Protein AF-A0A521UT98-F1 (afdb_monomer_lite)

Sequence (99 aa):
MPKGLKHIDISQKGELLRIAEQVRSAKQPLVLSKGGEDVAVLRPLKRAARKPHSKGRPTSADDPFWSIIGMAAGPDDGVTDVSGNKHKYLSD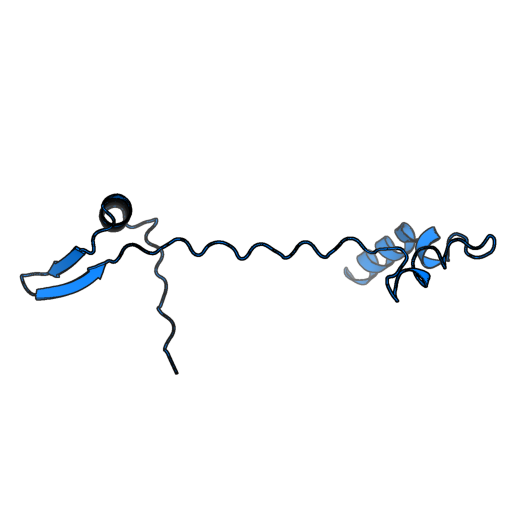AYDSTHK

Foldseek 3Di:
DDDDDDDDDCPVPVVVVVVLVVQQVVQDKDFDDDPNHTDDIRGHDDPDDPPPDPPPDPDDCPHPCVVVPCPCVDPVSPQDPCNVCVVVVVVVVVVVVVD

pLDDT: mean 79.42, std 12.0, range [44.59, 93.62]

Secondary structure (DSSP, 8-state):
-PPPPPP---TT-HHHHHHHHHHHHH---EEEEETTEEEEEE-PPPP-PPPPP--PPPP-TTSTTGGGTTGGGSTT--S-HHHHSHHHHHHHHHHHH--

Structure (mmCIF, N/CA/C/O backbone):
data_AF-A0A521UT98-F1
#
_entry.id   AF-A0A521UT98-F1
#
loop_
_atom_site.group_PDB
_atom_site.id
_atom_site.type_symbol
_atom_site.label_atom_id
_atom_site.label_alt_id
_atom_site.label_comp_id
_atom_site.label_asym_id
_atom_site.label_entity_id
_atom_site.label_seq_id
_atom_site.pdbx_PDB_ins_code
_atom_site.Cartn_x
_atom_site.Cartn_y
_atom_site.Cartn_z
_atom_site.occupancy
_atom_site.B_iso_or_equiv
_atom_site.auth_seq_id
_atom_site.auth_comp_id
_atom_site.auth_asym_id
_atom_site.auth_atom_id
_atom_site.pdbx_PDB_model_num
ATOM 1 N N . MET A 1 1 ? -15.556 -10.369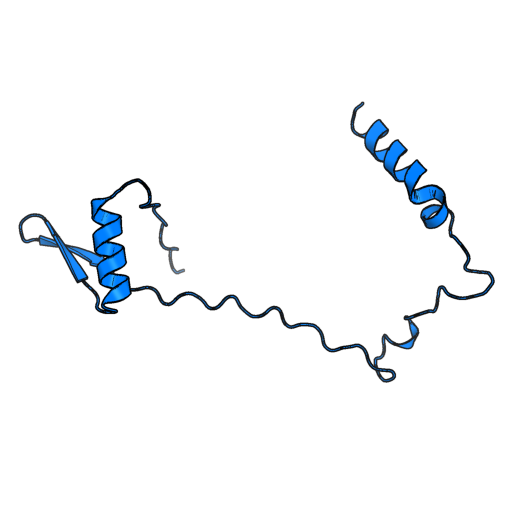 -11.923 1.00 44.59 1 MET A N 1
ATOM 2 C CA . MET A 1 1 ? -14.683 -9.188 -12.118 1.00 44.59 1 MET A CA 1
ATOM 3 C C . MET A 1 1 ? -14.329 -8.604 -10.756 1.00 44.59 1 MET A C 1
ATOM 5 O O . MET A 1 1 ? -15.255 -8.395 -9.977 1.00 44.59 1 MET A O 1
ATOM 9 N N . PRO A 1 2 ? -13.047 -8.407 -10.407 1.00 48.22 2 PRO A N 1
ATOM 10 C CA . PRO A 1 2 ? -12.679 -7.862 -9.102 1.00 48.22 2 PRO A CA 1
ATOM 11 C C . PRO A 1 2 ? -13.080 -6.381 -9.029 1.00 48.22 2 PRO A C 1
ATOM 13 O O . PRO A 1 2 ? -12.603 -5.562 -9.810 1.00 48.22 2 PRO A O 1
ATOM 16 N N . LYS A 1 3 ? -13.992 -6.039 -8.111 1.00 65.12 3 LYS A N 1
ATOM 17 C CA . LYS A 1 3 ? -14.364 -4.647 -7.821 1.00 65.12 3 LYS A CA 1
ATOM 18 C C . LYS A 1 3 ? -13.124 -3.930 -7.278 1.00 65.12 3 LYS A C 1
ATOM 20 O O . LYS A 1 3 ? -12.561 -4.367 -6.277 1.00 65.12 3 LYS A O 1
ATOM 25 N N . GLY A 1 4 ? -12.684 -2.866 -7.948 1.00 71.06 4 GLY A N 1
ATOM 26 C CA . GLY A 1 4 ? -11.554 -2.059 -7.490 1.00 71.06 4 GLY A CA 1
ATOM 27 C C . GLY A 1 4 ? -11.785 -1.526 -6.073 1.00 71.06 4 GLY A C 1
ATOM 28 O O . GLY A 1 4 ? -12.905 -1.158 -5.713 1.00 71.06 4 GLY A O 1
ATOM 29 N N . LEU A 1 5 ? -10.730 -1.500 -5.258 1.00 79.69 5 LEU A N 1
ATOM 30 C CA . LEU A 1 5 ? -10.788 -0.933 -3.911 1.00 79.69 5 LEU A CA 1
ATOM 31 C C . LEU A 1 5 ? -10.968 0.588 -4.009 1.00 79.69 5 LEU A C 1
ATOM 33 O O . LEU A 1 5 ? -10.212 1.271 -4.706 1.00 79.69 5 LEU A O 1
ATOM 37 N N . LYS A 1 6 ? -11.967 1.129 -3.305 1.00 84.19 6 LYS A N 1
ATOM 38 C CA . LYS A 1 6 ? -12.146 2.581 -3.190 1.00 84.19 6 LYS A CA 1
ATOM 39 C C . LYS A 1 6 ? -10.988 3.162 -2.378 1.00 84.19 6 LYS A C 1
ATOM 41 O O . LYS A 1 6 ? -10.687 2.666 -1.296 1.00 84.19 6 LYS A O 1
ATOM 46 N N . HIS A 1 7 ? -10.353 4.203 -2.907 1.00 84.38 7 HIS A N 1
ATOM 47 C CA . HIS A 1 7 ? -9.284 4.919 -2.219 1.00 84.38 7 HIS A CA 1
ATOM 48 C C . HIS A 1 7 ? -9.885 6.076 -1.424 1.00 84.38 7 HIS A C 1
ATOM 50 O O . HIS A 1 7 ? -10.753 6.789 -1.924 1.00 84.38 7 HIS A O 1
ATOM 56 N N . ILE A 1 8 ? -9.435 6.242 -0.185 1.00 85.19 8 ILE A N 1
ATOM 57 C CA . ILE A 1 8 ? -9.845 7.333 0.698 1.00 85.19 8 ILE A CA 1
ATOM 58 C C . ILE A 1 8 ? -8.576 8.079 1.089 1.00 85.19 8 ILE A C 1
ATOM 60 O O . ILE A 1 8 ? -7.619 7.453 1.547 1.00 85.19 8 ILE A O 1
ATOM 64 N N . ASP A 1 9 ? -8.568 9.398 0.908 1.00 86.69 9 ASP A N 1
ATOM 65 C CA . ASP A 1 9 ? -7.487 10.235 1.414 1.00 86.69 9 ASP A CA 1
ATOM 66 C C . ASP A 1 9 ? -7.621 10.403 2.936 1.00 86.69 9 ASP A C 1
ATOM 68 O O . ASP A 1 9 ? -8.684 10.750 3.459 1.00 86.69 9 ASP A O 1
ATOM 72 N N . ILE A 1 10 ? -6.535 10.116 3.650 1.00 88.31 10 ILE A N 1
ATOM 73 C CA . ILE A 1 10 ? -6.446 10.196 5.112 1.00 88.31 10 ILE A CA 1
ATOM 74 C C . ILE A 1 10 ? -5.619 11.400 5.586 1.00 88.31 10 ILE A C 1
ATOM 76 O O . ILE A 1 10 ? -5.410 11.542 6.787 1.00 88.31 10 ILE A O 1
ATOM 80 N N . SER A 1 11 ? -5.190 12.289 4.682 1.00 85.75 11 SER A N 1
ATOM 81 C CA . SER A 1 11 ? -4.322 13.439 4.997 1.00 85.75 11 SER A CA 1
ATOM 82 C C . SER A 1 11 ? -4.905 14.380 6.058 1.00 85.75 11 SER A C 1
ATOM 84 O O . SER A 1 11 ? -4.173 14.897 6.893 1.00 85.75 11 SER A O 1
ATOM 86 N N . GLN A 1 12 ? -6.229 14.560 6.073 1.00 85.06 12 GLN A N 1
ATOM 87 C CA . GLN A 1 12 ? -6.932 15.411 7.047 1.00 85.06 12 GLN A CA 1
ATOM 88 C C . GLN A 1 12 ? -7.398 14.647 8.304 1.00 85.06 12 GLN A C 1
ATOM 90 O O . GLN A 1 12 ? -8.032 15.221 9.185 1.00 85.06 12 GLN A O 1
ATOM 95 N N . LYS A 1 13 ? -7.119 13.340 8.406 1.00 88.00 13 LYS A N 1
ATOM 96 C CA . LYS A 1 13 ? -7.571 12.474 9.507 1.00 88.00 13 LYS A CA 1
ATOM 97 C C . LYS A 1 13 ? -6.375 12.038 10.351 1.00 88.00 13 LYS A C 1
ATOM 99 O O . LYS A 1 13 ? -5.864 10.931 10.189 1.00 88.00 13 LYS A O 1
ATOM 104 N N . GLY A 1 14 ? -5.942 12.916 11.257 1.00 86.00 14 GLY A N 1
ATOM 105 C CA . GLY A 1 14 ? -4.688 12.762 12.007 1.00 86.00 14 GLY A CA 1
ATOM 106 C C . GLY A 1 14 ? -4.527 11.421 12.738 1.00 86.00 14 GLY A C 1
ATOM 107 O O . GLY A 1 14 ? -3.463 10.810 12.666 1.00 86.00 14 GLY A O 1
ATOM 108 N N . GLU A 1 15 ? -5.574 10.916 13.392 1.00 88.25 15 GLU A N 1
ATOM 109 C CA . GLU A 1 15 ? -5.505 9.630 14.105 1.00 88.25 15 GLU A CA 1
ATOM 110 C C . GLU A 1 15 ? -5.356 8.433 13.156 1.00 88.25 15 GLU A C 1
ATOM 112 O O . GLU A 1 15 ? -4.530 7.551 13.389 1.00 88.25 15 GLU A O 1
ATOM 117 N N . LEU A 1 16 ? -6.090 8.430 12.039 1.00 88.38 16 LEU A N 1
ATOM 118 C CA . LEU A 1 16 ? -5.990 7.369 11.034 1.00 88.38 16 LEU A CA 1
ATOM 119 C C . LEU A 1 16 ? -4.622 7.369 10.349 1.00 88.38 16 LEU A C 1
ATOM 121 O O . LEU A 1 16 ? -4.095 6.299 10.043 1.00 88.38 16 LEU A O 1
ATOM 125 N N . LEU A 1 17 ? -4.031 8.550 10.143 1.00 91.06 17 LEU A N 1
ATOM 126 C CA . LEU A 1 17 ? -2.684 8.682 9.599 1.00 91.06 17 LEU A CA 1
ATOM 127 C C . LEU A 1 17 ? -1.646 8.035 10.524 1.00 91.06 17 LEU A C 1
ATOM 129 O O . LEU A 1 17 ? -0.849 7.222 10.061 1.00 91.06 17 LEU A O 1
ATOM 133 N N . ARG A 1 18 ? -1.701 8.320 11.832 1.00 90.06 18 ARG A N 1
ATOM 134 C CA . ARG A 1 18 ? -0.778 7.733 12.820 1.00 90.06 18 ARG A CA 1
ATOM 135 C C . ARG A 1 18 ? -0.856 6.207 12.846 1.00 90.06 18 ARG A C 1
ATOM 137 O O . ARG A 1 18 ? 0.176 5.541 12.789 1.00 90.06 18 ARG A O 1
ATOM 144 N N . ILE A 1 19 ? -2.069 5.648 12.869 1.00 90.81 19 ILE A N 1
ATOM 145 C CA . ILE A 1 19 ? -2.270 4.190 12.860 1.00 90.81 19 ILE A CA 1
ATOM 146 C C . ILE A 1 19 ? -1.739 3.583 11.552 1.00 90.81 19 ILE A C 1
ATOM 148 O O . ILE A 1 19 ? -1.045 2.564 11.570 1.00 90.81 19 ILE A O 1
ATOM 152 N N . ALA A 1 20 ? -2.011 4.218 10.409 1.00 90.12 20 ALA A N 1
ATOM 153 C CA . ALA A 1 20 ? -1.513 3.759 9.115 1.00 90.12 20 ALA A CA 1
ATOM 154 C C . ALA A 1 20 ? 0.026 3.776 9.042 1.00 90.12 20 ALA A C 1
ATOM 156 O O . ALA A 1 20 ? 0.630 2.843 8.504 1.00 90.12 20 ALA A O 1
ATOM 157 N N . GLU A 1 21 ? 0.676 4.798 9.601 1.00 90.75 21 GLU A N 1
ATOM 158 C CA . GLU A 1 21 ? 2.137 4.878 9.684 1.00 90.75 21 GLU A CA 1
ATOM 159 C C . GLU A 1 21 ? 2.732 3.821 10.612 1.00 90.75 21 GLU A C 1
ATOM 161 O O . GLU A 1 21 ? 3.733 3.196 10.255 1.00 90.75 21 GLU A O 1
ATOM 166 N N . GLN A 1 22 ? 2.092 3.555 11.751 1.00 90.38 22 GLN A N 1
ATOM 167 C CA . GLN A 1 22 ? 2.505 2.502 12.674 1.00 90.38 22 GLN A CA 1
ATOM 168 C C . GLN A 1 22 ? 2.460 1.123 12.003 1.00 90.38 22 GLN A C 1
ATOM 170 O O . GLN A 1 22 ? 3.456 0.400 12.028 1.00 90.38 22 GLN A O 1
ATOM 175 N N . VAL A 1 23 ? 1.357 0.790 11.325 1.00 92.75 23 VAL A N 1
ATOM 176 C CA . VAL A 1 23 ? 1.213 -0.458 10.550 1.00 92.75 23 VAL A CA 1
ATOM 177 C C . VAL A 1 23 ? 2.274 -0.546 9.448 1.00 92.75 23 VAL A C 1
ATOM 179 O O . VAL A 1 23 ? 2.873 -1.604 9.231 1.00 92.75 23 VAL A O 1
ATOM 182 N N . ARG A 1 24 ? 2.565 0.573 8.768 1.00 89.94 24 ARG A N 1
ATOM 183 C CA . ARG A 1 24 ? 3.609 0.640 7.734 1.00 89.94 24 ARG A CA 1
ATOM 184 C C . ARG A 1 24 ? 5.006 0.392 8.305 1.00 89.94 24 ARG A C 1
ATOM 186 O O . ARG A 1 24 ? 5.789 -0.309 7.667 1.00 89.94 24 ARG A O 1
ATOM 193 N N . SER A 1 25 ? 5.314 0.969 9.465 1.00 90.56 25 SER A N 1
ATOM 194 C CA . SER A 1 25 ? 6.617 0.853 10.129 1.00 90.56 25 SER A CA 1
ATOM 195 C C . SER A 1 25 ? 6.837 -0.550 10.698 1.00 90.56 25 SER A C 1
ATOM 197 O O . SER A 1 25 ? 7.846 -1.189 10.403 1.00 90.56 25 SER A O 1
ATOM 199 N N . ALA A 1 26 ? 5.845 -1.075 11.424 1.00 91.44 26 ALA A N 1
ATOM 200 C CA . ALA A 1 26 ? 5.899 -2.396 12.045 1.00 91.44 26 ALA A CA 1
ATOM 201 C C . ALA A 1 26 ? 5.841 -3.547 11.027 1.00 91.44 26 ALA A C 1
ATOM 203 O O . ALA A 1 26 ? 6.234 -4.667 11.342 1.00 91.44 26 ALA A O 1
ATOM 204 N N . LYS A 1 27 ? 5.344 -3.291 9.806 1.00 90.62 27 LYS A N 1
ATOM 205 C CA . LYS A 1 27 ? 5.104 -4.300 8.756 1.00 90.62 27 LYS A CA 1
ATOM 206 C C . LYS A 1 27 ? 4.175 -5.442 9.196 1.00 90.62 27 LYS A C 1
ATOM 208 O O . LYS A 1 27 ? 4.136 -6.484 8.543 1.00 90.62 27 LYS A O 1
ATOM 213 N N . GLN A 1 28 ? 3.395 -5.235 10.253 1.00 89.81 28 GLN A N 1
ATOM 214 C CA . GLN A 1 28 ? 2.436 -6.196 10.788 1.00 89.81 28 GLN A CA 1
ATOM 215 C C . GLN A 1 28 ? 1.004 -5.678 10.576 1.00 89.81 28 GLN A C 1
ATOM 217 O O . GLN A 1 28 ? 0.762 -4.488 10.782 1.00 89.81 28 GLN A O 1
ATOM 222 N N . PRO A 1 29 ? 0.058 -6.527 10.133 1.00 92.94 29 PRO A N 1
ATOM 223 C CA . PRO A 1 29 ? -1.355 -6.166 10.052 1.00 92.94 29 PRO A CA 1
ATOM 224 C C . PRO A 1 29 ? -1.954 -5.817 11.418 1.00 92.94 29 PRO A C 1
ATOM 226 O O . PRO A 1 29 ? -1.588 -6.422 12.422 1.00 92.94 29 PRO A O 1
ATOM 229 N N . LEU A 1 30 ? -2.923 -4.903 11.433 1.00 92.94 30 LEU A N 1
ATOM 230 C CA . LEU A 1 30 ? -3.674 -4.522 12.630 1.00 92.94 30 LEU A CA 1
ATOM 231 C C . LEU A 1 30 ? -5.180 -4.618 12.360 1.00 92.94 30 LEU A C 1
ATOM 233 O O . LEU A 1 30 ? -5.644 -4.258 11.275 1.00 92.94 30 LEU A O 1
ATOM 237 N N . VAL A 1 31 ? -5.936 -5.091 13.348 1.00 92.69 31 VAL A N 1
ATOM 238 C CA . VAL A 1 31 ? -7.402 -5.129 13.315 1.00 92.69 31 VAL A CA 1
ATOM 239 C C . VAL A 1 31 ? -7.941 -3.885 14.019 1.00 92.69 31 VAL A C 1
ATOM 241 O O . VAL A 1 31 ? -7.499 -3.539 15.111 1.00 92.69 31 VAL A O 1
ATOM 244 N N . LEU A 1 32 ? -8.864 -3.186 13.365 1.00 91.19 32 LEU A N 1
ATOM 245 C CA . LEU A 1 32 ? -9.615 -2.072 13.926 1.00 91.19 32 LEU A CA 1
ATOM 246 C C . LEU A 1 32 ? -10.925 -2.611 14.486 1.00 91.19 32 LEU A C 1
ATOM 248 O O . LEU A 1 32 ? -11.739 -3.132 13.721 1.00 91.19 32 LEU A O 1
ATOM 252 N N . SER A 1 33 ? -11.139 -2.439 15.787 1.00 92.31 33 SER A N 1
ATOM 253 C CA . SER A 1 33 ? -12.381 -2.807 16.459 1.00 92.31 33 SER A CA 1
ATOM 254 C C . SER A 1 33 ? -13.133 -1.575 16.966 1.00 92.31 33 SER A C 1
ATOM 256 O O . SER A 1 33 ? -12.544 -0.533 17.268 1.00 92.31 33 SER A O 1
ATOM 258 N N . LYS A 1 34 ? -14.460 -1.673 17.041 1.00 92.25 34 LYS A N 1
ATOM 259 C CA . LYS A 1 34 ? -15.344 -0.650 17.609 1.00 92.25 34 LYS A CA 1
ATOM 260 C C . LYS A 1 34 ? -16.314 -1.333 18.562 1.00 92.25 34 LYS A C 1
ATOM 262 O O . LYS A 1 34 ? -17.114 -2.153 18.140 1.00 92.25 34 LYS A O 1
ATOM 267 N N . GLY A 1 35 ? -16.245 -0.994 19.849 1.00 87.75 35 GLY A N 1
ATOM 268 C CA . GLY A 1 35 ? -17.150 -1.574 20.850 1.00 87.75 35 GLY A CA 1
ATOM 269 C C . GLY A 1 35 ? -17.033 -3.098 20.989 1.00 87.75 35 GLY A C 1
ATOM 270 O O . GLY A 1 35 ? -18.020 -3.747 21.304 1.00 87.75 35 GLY A O 1
ATOM 271 N N . GLY A 1 36 ? -15.849 -3.664 20.728 1.00 89.38 36 GLY A N 1
ATOM 272 C CA . GLY A 1 36 ? -15.607 -5.110 20.791 1.00 89.38 36 GLY A CA 1
ATOM 273 C C . GLY A 1 36 ? -15.918 -5.878 19.503 1.00 89.38 36 GLY A C 1
ATOM 274 O O . GLY A 1 36 ? -15.650 -7.072 19.448 1.00 89.38 36 GLY A O 1
ATOM 275 N N . GLU A 1 37 ? -16.428 -5.211 18.467 1.00 93.38 37 GLU A N 1
ATOM 276 C CA . GLU A 1 37 ? -16.641 -5.806 17.146 1.00 93.38 37 GLU A CA 1
ATOM 277 C C . GLU A 1 37 ? -15.494 -5.442 16.197 1.00 93.38 37 GLU A C 1
ATOM 279 O O . GLU A 1 37 ? -15.101 -4.275 16.114 1.00 93.38 37 GLU A O 1
ATOM 284 N N . ASP A 1 38 ? -14.970 -6.424 15.465 1.00 93.62 38 ASP A N 1
ATOM 285 C CA . ASP A 1 38 ? -13.934 -6.218 14.451 1.00 93.62 38 ASP A CA 1
ATOM 286 C C . ASP A 1 38 ? -14.534 -5.593 13.183 1.00 93.62 38 ASP A C 1
ATOM 288 O O . ASP A 1 38 ? -15.375 -6.183 12.509 1.00 93.62 38 ASP A O 1
ATOM 292 N N . VAL A 1 39 ? -14.078 -4.389 12.829 1.00 93.50 39 VAL A N 1
ATOM 293 C CA . VAL A 1 39 ? -14.662 -3.567 11.753 1.00 93.50 39 VAL A CA 1
ATOM 294 C C . VAL A 1 39 ? -13.833 -3.619 10.472 1.00 93.50 39 VAL A C 1
ATOM 296 O O . VAL A 1 39 ? -14.377 -3.638 9.367 1.00 93.50 39 VAL A O 1
ATOM 299 N N . ALA A 1 40 ? -12.504 -3.581 10.588 1.00 91.62 40 ALA A N 1
ATOM 300 C CA . ALA A 1 40 ? -11.620 -3.523 9.427 1.00 91.62 40 ALA A CA 1
ATOM 301 C C . ALA A 1 40 ? -10.215 -4.039 9.739 1.00 91.62 40 ALA A C 1
ATOM 303 O O . ALA A 1 40 ? -9.754 -3.984 10.872 1.00 91.62 40 ALA A O 1
ATOM 304 N N . VAL A 1 41 ? -9.491 -4.472 8.704 1.00 92.50 41 VAL A N 1
ATOM 305 C CA . VAL A 1 41 ? -8.080 -4.865 8.820 1.00 92.50 41 VAL A CA 1
ATOM 306 C C . VAL A 1 41 ? -7.214 -3.907 8.014 1.00 92.50 41 VAL A C 1
ATOM 308 O O . VAL A 1 41 ? -7.372 -3.778 6.797 1.00 92.50 41 VAL A O 1
ATOM 311 N N . LEU A 1 42 ? -6.253 -3.277 8.683 1.00 92.50 42 LEU A N 1
ATOM 312 C CA . LEU A 1 42 ? -5.208 -2.483 8.053 1.00 92.50 42 LEU A CA 1
ATOM 313 C C . LEU A 1 42 ? -3.997 -3.371 7.780 1.00 92.50 42 LEU A C 1
ATOM 315 O O . LEU A 1 42 ? -3.448 -4.004 8.679 1.00 92.50 42 LEU A O 1
ATOM 319 N N . ARG A 1 43 ? -3.564 -3.409 6.520 1.00 92.50 43 ARG A N 1
ATOM 320 C CA . ARG A 1 43 ? -2.363 -4.136 6.098 1.00 92.50 43 ARG A CA 1
ATOM 321 C C . ARG A 1 43 ? -1.340 -3.164 5.524 1.00 92.50 43 ARG A C 1
ATOM 323 O O . ARG A 1 43 ? -1.730 -2.245 4.805 1.00 92.5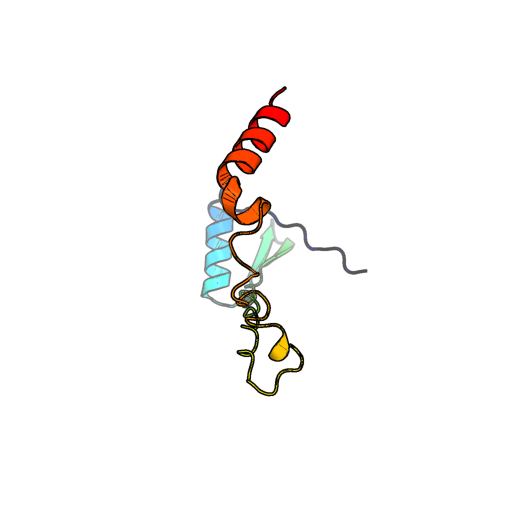0 43 ARG A O 1
ATOM 330 N N . PRO A 1 44 ? -0.041 -3.369 5.778 1.00 90.88 44 PRO A N 1
ATOM 331 C CA . PRO A 1 44 ? 0.995 -2.580 5.132 1.00 90.88 44 PRO A CA 1
ATOM 332 C C . PRO A 1 44 ? 1.021 -2.897 3.631 1.00 90.88 44 PRO A C 1
ATOM 334 O O . PRO A 1 44 ? 1.200 -4.047 3.226 1.00 90.88 44 PRO A O 1
ATOM 337 N N . LEU A 1 45 ? 0.854 -1.875 2.789 1.00 87.31 45 LEU A N 1
ATOM 338 C CA . LEU A 1 45 ? 1.000 -2.030 1.343 1.00 87.31 45 LEU A CA 1
ATOM 339 C C . LEU A 1 45 ? 2.484 -1.979 0.965 1.00 87.31 45 LEU A C 1
ATOM 341 O O . LEU A 1 45 ? 3.205 -1.044 1.323 1.00 87.31 45 LEU A O 1
ATOM 345 N N . LYS A 1 46 ? 2.939 -2.960 0.177 1.00 81.94 46 LYS A N 1
ATOM 346 C CA . LYS A 1 46 ? 4.229 -2.859 -0.517 1.00 81.94 46 LYS A CA 1
ATOM 347 C C . LYS A 1 46 ? 4.116 -1.713 -1.521 1.00 81.94 46 LYS A C 1
ATOM 349 O O . LYS A 1 46 ? 3.167 -1.687 -2.304 1.00 81.94 46 LYS A O 1
ATOM 354 N N . ARG A 1 47 ? 5.067 -0.7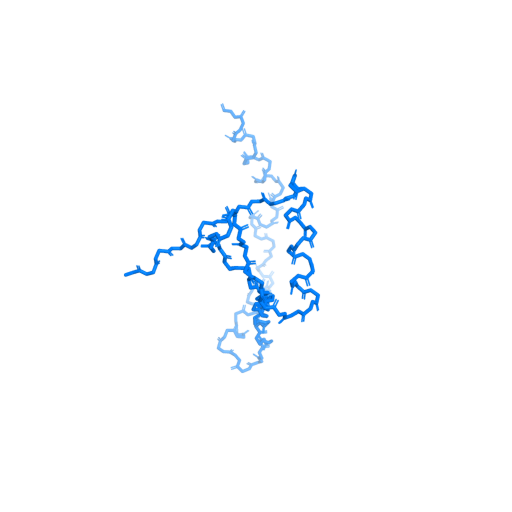70 -1.515 1.00 73.69 47 ARG A N 1
ATOM 355 C CA . ARG A 1 47 ? 5.148 0.230 -2.590 1.00 73.69 47 ARG A CA 1
ATOM 356 C C . ARG A 1 47 ? 5.242 -0.534 -3.904 1.00 73.69 47 ARG A C 1
ATOM 358 O O . ARG A 1 47 ? 6.171 -1.320 -4.079 1.00 73.69 47 ARG A O 1
ATOM 365 N N . ALA A 1 48 ? 4.278 -0.322 -4.797 1.00 66.12 48 ALA A N 1
ATOM 366 C CA . ALA A 1 48 ? 4.410 -0.795 -6.161 1.00 66.12 48 ALA A CA 1
ATOM 367 C C . ALA A 1 48 ? 5.687 -0.157 -6.709 1.00 66.12 48 ALA A C 1
ATOM 369 O O . ALA A 1 48 ? 5.779 1.070 -6.800 1.00 66.12 48 ALA A O 1
ATOM 370 N N . ALA A 1 49 ? 6.703 -0.976 -6.984 1.00 66.62 49 ALA A N 1
ATOM 371 C CA . ALA A 1 49 ? 7.865 -0.501 -7.708 1.00 66.62 49 ALA A CA 1
ATOM 372 C C . ALA A 1 49 ? 7.326 0.115 -9.000 1.00 66.62 49 ALA A C 1
ATOM 374 O O . ALA A 1 49 ? 6.602 -0.551 -9.746 1.00 66.62 49 ALA A O 1
ATOM 375 N N . ARG A 1 50 ? 7.601 1.406 -9.228 1.00 70.12 50 ARG A N 1
ATOM 376 C CA . ARG A 1 50 ? 7.321 2.016 -10.529 1.00 70.12 50 ARG A CA 1
ATOM 377 C C . ARG A 1 50 ? 7.999 1.110 -11.545 1.00 70.12 50 ARG A C 1
ATOM 379 O O . ARG A 1 50 ? 9.201 0.877 -11.413 1.00 70.12 50 ARG A O 1
ATOM 386 N N . LYS A 1 51 ? 7.228 0.536 -12.478 1.00 68.12 51 LYS A N 1
ATOM 387 C CA . LYS A 1 51 ? 7.809 -0.285 -13.541 1.00 68.12 51 LYS A CA 1
ATOM 388 C C . LYS A 1 51 ? 8.918 0.564 -14.163 1.00 68.12 51 LYS A C 1
ATOM 390 O O . LYS A 1 51 ? 8.618 1.696 -14.555 1.00 68.12 51 LYS A O 1
ATOM 395 N N . PRO A 1 52 ? 10.179 0.103 -14.176 1.00 63.66 52 PRO A N 1
ATOM 396 C CA . PRO A 1 52 ? 11.209 0.841 -14.877 1.00 63.66 52 PRO A CA 1
ATOM 397 C C . PRO A 1 52 ? 10.718 0.985 -16.315 1.00 63.66 52 PRO A C 1
ATOM 399 O O . PRO A 1 52 ? 10.368 -0.012 -16.948 1.00 63.66 52 PRO A O 1
ATOM 402 N N . HIS A 1 53 ? 10.616 2.224 -16.805 1.00 66.06 53 HIS A N 1
ATOM 403 C CA . HIS A 1 53 ? 10.477 2.435 -18.239 1.00 66.06 53 HIS A CA 1
ATOM 404 C C . HIS A 1 53 ? 11.645 1.687 -18.871 1.00 66.06 53 HIS A C 1
ATOM 406 O O . HIS A 1 53 ? 12.799 1.951 -18.519 1.00 66.06 53 HIS A O 1
ATOM 412 N N . SER A 1 54 ? 11.356 0.717 -19.739 1.00 68.06 54 SER A N 1
ATOM 413 C CA . SER A 1 54 ? 12.392 0.110 -20.558 1.00 68.06 54 SER A CA 1
ATOM 414 C C . SER A 1 54 ? 13.003 1.252 -21.355 1.00 68.06 54 SER A C 1
ATOM 416 O O . SER A 1 54 ? 12.373 1.769 -22.278 1.00 68.06 54 SER A O 1
ATOM 418 N N . LYS A 1 55 ? 14.192 1.710 -20.959 1.00 69.44 55 LYS A N 1
ATOM 419 C CA . LYS A 1 55 ? 15.004 2.535 -21.844 1.00 69.44 55 LYS A CA 1
ATOM 420 C C . LYS A 1 55 ? 15.179 1.679 -23.094 1.00 69.44 55 LYS A C 1
ATOM 422 O O . LYS A 1 55 ? 15.684 0.561 -22.984 1.00 69.44 55 LYS A O 1
ATOM 427 N N . GLY A 1 56 ? 14.632 2.134 -24.222 1.00 65.44 56 GLY A N 1
ATOM 428 C CA . GLY A 1 56 ? 14.770 1.431 -25.494 1.00 65.44 56 GLY A CA 1
ATOM 429 C C . GLY A 1 56 ? 16.243 1.111 -25.736 1.00 65.44 56 GLY A C 1
ATOM 430 O O . GLY A 1 56 ? 17.123 1.847 -25.279 1.00 65.44 56 GLY A O 1
ATOM 431 N N . ARG A 1 57 ? 16.523 -0.021 -26.386 1.00 73.31 57 ARG A N 1
ATOM 432 C CA . ARG A 1 57 ? 17.902 -0.358 -26.755 1.00 73.31 57 ARG A CA 1
ATOM 433 C C . ARG A 1 57 ? 18.430 0.764 -27.662 1.00 73.31 57 ARG A C 1
ATOM 435 O O . ARG A 1 57 ? 17.670 1.219 -28.515 1.00 73.31 57 ARG A O 1
ATOM 442 N N . PRO A 1 58 ? 19.679 1.225 -27.484 1.00 72.56 58 PRO A N 1
ATOM 443 C CA . PRO A 1 58 ? 20.312 2.090 -28.470 1.00 72.56 58 PRO A CA 1
ATOM 444 C C . PRO A 1 58 ? 20.219 1.433 -29.852 1.00 72.56 58 PRO A C 1
ATOM 446 O O . PRO A 1 58 ? 20.491 0.236 -29.971 1.00 72.56 58 PRO A O 1
ATOM 449 N N . THR A 1 59 ? 19.800 2.190 -30.864 1.00 74.56 59 THR A N 1
ATOM 450 C CA . THR A 1 59 ? 19.789 1.730 -32.258 1.00 74.56 59 THR A CA 1
ATOM 451 C C . THR A 1 59 ? 21.230 1.447 -32.695 1.00 74.56 59 THR A C 1
ATOM 453 O O . THR A 1 59 ? 22.115 2.263 -32.433 1.00 74.56 59 THR A O 1
ATOM 456 N N . SER A 1 60 ? 21.476 0.290 -33.315 1.00 77.88 60 SER A N 1
ATOM 457 C CA . SER A 1 60 ? 22.791 -0.123 -33.840 1.00 77.88 60 SER A CA 1
ATOM 458 C C . SER A 1 60 ? 22.830 0.018 -35.361 1.00 77.88 60 SER A C 1
ATOM 460 O O . SER A 1 60 ? 21.775 0.082 -35.984 1.00 77.88 60 SER A O 1
ATOM 462 N N . ALA A 1 61 ? 24.025 -0.014 -35.960 1.00 77.94 61 ALA A N 1
ATOM 463 C CA . ALA A 1 61 ? 24.211 -0.034 -37.415 1.00 77.94 61 ALA A CA 1
ATOM 464 C C . ALA A 1 61 ? 23.489 -1.198 -38.116 1.00 77.94 61 ALA A C 1
ATOM 466 O O . ALA A 1 61 ? 23.115 -1.085 -39.279 1.00 77.94 61 ALA A O 1
ATOM 467 N N . ASP A 1 62 ? 23.251 -2.287 -37.384 1.00 79.25 62 ASP A N 1
ATOM 468 C CA . ASP A 1 62 ? 22.533 -3.473 -37.860 1.00 79.25 62 ASP A CA 1
ATOM 469 C C . ASP A 1 62 ? 21.001 -3.380 -37.687 1.00 79.25 62 ASP A C 1
ATOM 471 O O . ASP A 1 62 ? 20.285 -4.344 -37.961 1.00 79.25 62 ASP A O 1
ATOM 475 N N . ASP A 1 63 ? 20.474 -2.263 -37.172 1.00 79.56 63 ASP A N 1
ATOM 476 C CA . ASP A 1 63 ? 19.032 -2.063 -37.004 1.00 79.56 63 ASP A CA 1
ATOM 477 C C . ASP A 1 63 ? 18.370 -1.834 -38.380 1.00 79.56 63 ASP A C 1
ATOM 479 O O . ASP A 1 63 ? 18.846 -0.996 -39.147 1.00 79.56 63 ASP A O 1
ATOM 483 N N . PRO A 1 64 ? 17.251 -2.507 -38.713 1.00 78.50 64 PRO A N 1
ATOM 484 C CA . PRO A 1 64 ? 16.492 -2.236 -39.937 1.00 78.50 64 PRO A CA 1
ATOM 485 C C . PRO A 1 64 ? 16.084 -0.766 -40.113 1.00 78.50 64 PRO A C 1
ATOM 487 O O . PRO A 1 64 ? 15.871 -0.315 -41.236 1.00 78.50 64 PRO A O 1
ATOM 490 N N . PHE A 1 65 ? 15.973 -0.015 -39.016 1.00 76.94 65 PHE A N 1
ATOM 491 C CA . PHE A 1 65 ? 15.675 1.414 -39.029 1.00 76.94 65 PHE A CA 1
ATOM 492 C C . PHE A 1 65 ? 16.926 2.304 -39.057 1.00 76.94 65 PHE A C 1
ATOM 494 O O . PHE A 1 65 ? 16.794 3.524 -39.162 1.00 76.94 65 PHE A O 1
ATOM 501 N N . TRP A 1 66 ? 18.135 1.734 -39.009 1.00 80.69 66 TRP A N 1
ATOM 502 C CA . TRP A 1 66 ? 19.391 2.485 -39.082 1.00 80.69 66 TRP A CA 1
ATOM 503 C C . TRP A 1 66 ? 19.494 3.305 -40.366 1.00 80.69 66 TRP A C 1
ATOM 505 O O . TRP A 1 66 ? 19.906 4.461 -40.326 1.00 80.69 66 TRP A O 1
ATOM 515 N N . SER A 1 67 ? 19.034 2.750 -41.490 1.00 74.38 67 SER A N 1
ATOM 516 C CA . SER A 1 67 ? 19.059 3.418 -42.795 1.00 74.38 67 SER A CA 1
ATOM 517 C C . SER A 1 67 ? 18.168 4.656 -42.873 1.00 74.38 67 SER A C 1
ATOM 519 O O . SER A 1 67 ? 18.295 5.412 -43.826 1.00 74.38 67 SER A O 1
ATOM 521 N N . ILE A 1 68 ? 17.268 4.867 -41.906 1.00 75.50 68 ILE A N 1
ATOM 522 C CA . ILE A 1 68 ? 16.393 6.044 -41.846 1.00 75.50 68 ILE A CA 1
ATOM 523 C C . ILE A 1 68 ? 17.102 7.231 -41.178 1.00 75.50 68 ILE A C 1
ATOM 525 O O . ILE A 1 68 ? 16.805 8.394 -41.465 1.00 75.50 68 ILE A O 1
ATOM 529 N N . ILE A 1 69 ? 18.063 6.954 -40.296 1.00 69.94 69 ILE A N 1
ATOM 530 C CA . ILE A 1 69 ? 18.779 7.967 -39.524 1.00 69.94 69 ILE A CA 1
ATOM 531 C C . ILE A 1 69 ? 19.718 8.732 -40.467 1.00 69.94 69 ILE A C 1
ATOM 533 O O . ILE A 1 69 ? 20.684 8.180 -40.980 1.00 69.94 69 ILE A O 1
ATOM 537 N N . GLY A 1 70 ? 19.437 10.019 -40.691 1.00 65.56 70 GLY A N 1
ATOM 538 C CA . GLY A 1 70 ? 20.254 10.881 -41.554 1.00 65.56 70 GLY A CA 1
ATOM 539 C C . GLY A 1 70 ? 19.849 10.910 -43.032 1.00 65.56 70 GLY A C 1
ATOM 540 O O . GLY A 1 70 ? 20.519 11.586 -43.804 1.00 65.56 70 GLY A O 1
ATOM 541 N N . MET A 1 71 ? 18.742 10.266 -43.435 1.00 65.25 71 MET A N 1
ATOM 542 C CA . MET A 1 71 ? 18.229 10.399 -44.814 1.00 65.25 71 MET A CA 1
ATOM 543 C C . MET A 1 71 ? 17.879 11.848 -45.180 1.00 65.25 71 MET A C 1
ATOM 545 O O . MET A 1 71 ? 18.013 12.218 -46.336 1.00 65.25 71 MET A O 1
ATOM 549 N N . ALA A 1 72 ? 17.516 12.672 -44.192 1.00 61.22 72 ALA A N 1
ATOM 550 C CA . ALA A 1 72 ? 17.222 14.094 -44.377 1.00 61.22 72 ALA A CA 1
ATOM 551 C C . ALA A 1 72 ? 18.474 15.002 -44.419 1.00 61.22 72 ALA A C 1
ATOM 553 O O . ALA A 1 72 ? 18.371 16.202 -44.195 1.00 61.22 72 ALA A O 1
ATOM 554 N N . ALA A 1 73 ? 19.676 14.439 -44.601 1.00 57.69 73 ALA A N 1
ATOM 555 C CA . ALA A 1 73 ? 20.944 15.181 -44.617 1.00 57.69 73 ALA A CA 1
ATOM 556 C C . ALA A 1 73 ? 21.542 15.333 -46.030 1.00 57.69 73 ALA A C 1
ATOM 558 O O . ALA A 1 73 ? 22.741 15.586 -46.173 1.00 57.69 73 ALA A O 1
ATOM 559 N N . GLY A 1 74 ? 20.734 15.145 -47.078 1.00 60.12 74 GLY A N 1
ATOM 560 C CA . GLY A 1 74 ? 21.150 15.431 -48.450 1.00 60.12 74 GLY A CA 1
ATOM 561 C C . GLY A 1 74 ? 21.437 16.931 -48.648 1.00 60.12 74 GLY A C 1
ATOM 562 O O . GLY A 1 74 ? 20.786 17.753 -48.006 1.00 60.12 74 GLY A O 1
ATOM 563 N N . PRO A 1 75 ? 22.366 17.328 -49.540 1.00 56.97 75 PRO A N 1
ATOM 564 C CA . PRO A 1 75 ? 22.661 18.740 -49.826 1.00 56.97 75 PRO A CA 1
ATOM 565 C C . PRO A 1 75 ? 21.438 19.558 -50.276 1.00 56.97 75 PRO A C 1
ATOM 567 O O . PRO A 1 75 ? 21.397 20.765 -50.055 1.00 56.97 75 PRO A O 1
ATOM 570 N N . ASP A 1 76 ? 20.451 18.886 -50.875 1.00 57.75 76 ASP A N 1
ATOM 571 C CA . ASP A 1 76 ? 19.189 19.462 -51.353 1.00 57.75 76 ASP A CA 1
ATOM 572 C C . ASP A 1 76 ? 18.047 19.372 -50.322 1.00 57.75 76 ASP A C 1
ATOM 574 O O . ASP A 1 76 ? 17.001 19.993 -50.497 1.00 57.75 76 ASP A O 1
ATOM 578 N N . ASP A 1 77 ? 18.252 18.640 -49.222 1.00 59.53 77 ASP A N 1
ATOM 579 C CA . ASP A 1 77 ? 17.276 18.411 -48.146 1.00 59.53 77 ASP A CA 1
ATOM 580 C C . ASP A 1 77 ? 17.499 19.423 -47.006 1.00 59.53 77 ASP A C 1
ATOM 582 O O . ASP A 1 77 ? 17.564 19.111 -45.815 1.00 59.53 77 ASP A O 1
ATOM 586 N N . GLY A 1 78 ? 17.709 20.679 -47.412 1.00 61.19 78 GLY A N 1
ATOM 587 C CA . GLY A 1 78 ? 17.875 21.816 -46.518 1.00 61.19 78 GLY A CA 1
ATOM 588 C C . GLY A 1 78 ? 16.610 22.108 -45.712 1.00 61.19 78 GLY A C 1
ATOM 589 O O . GLY A 1 78 ? 15.637 21.361 -45.719 1.00 61.19 78 GLY A O 1
ATOM 590 N N . VAL A 1 79 ? 16.621 23.233 -44.997 1.00 62.66 79 VAL A N 1
ATOM 591 C CA . VAL A 1 79 ? 15.488 23.718 -44.200 1.00 62.66 79 VAL A CA 1
ATOM 592 C C . VAL A 1 79 ? 14.190 23.662 -45.021 1.00 62.66 79 VAL A C 1
ATOM 594 O O . VAL A 1 79 ? 13.922 24.530 -45.848 1.00 62.66 79 VAL A O 1
ATOM 597 N N . THR A 1 80 ? 13.378 22.629 -44.789 1.00 68.75 80 THR A N 1
ATOM 598 C CA . THR A 1 80 ? 12.050 22.495 -45.391 1.00 68.75 80 THR A CA 1
ATOM 599 C C . THR A 1 80 ? 11.178 23.654 -44.923 1.00 68.75 80 THR A C 1
ATOM 601 O O . THR A 1 80 ? 11.368 24.148 -43.809 1.00 68.75 80 THR A O 1
ATOM 604 N N . ASP A 1 81 ? 10.210 24.078 -45.736 1.00 76.81 81 ASP A N 1
ATOM 605 C CA . ASP A 1 81 ? 9.338 25.232 -45.456 1.00 76.81 81 ASP A CA 1
ATOM 606 C C . ASP A 1 81 ? 8.807 25.245 -44.007 1.00 76.81 81 ASP A C 1
ATOM 608 O O . ASP A 1 81 ? 8.929 26.232 -43.279 1.00 76.81 81 ASP A O 1
ATOM 612 N N . VAL A 1 82 ? 8.353 24.083 -43.525 1.00 75.25 82 VAL A N 1
ATOM 613 C CA . VAL A 1 82 ? 7.869 23.892 -42.149 1.00 75.25 82 VAL A CA 1
ATOM 614 C C . VAL A 1 82 ? 8.972 24.089 -41.106 1.00 75.25 82 VAL A C 1
ATOM 616 O O . VAL A 1 82 ? 8.762 24.758 -40.093 1.00 75.25 82 VAL A O 1
ATOM 619 N N . SER A 1 83 ? 10.158 23.525 -41.336 1.00 77.44 83 SER A N 1
ATOM 620 C CA . SER A 1 83 ? 11.282 23.629 -40.399 1.00 77.44 83 SER A CA 1
ATOM 621 C C . SER A 1 83 ? 11.888 25.039 -40.348 1.00 77.44 83 SER A C 1
ATOM 623 O O . SER A 1 83 ? 12.317 25.478 -39.277 1.00 77.44 83 SER A O 1
ATOM 625 N N . GLY A 1 84 ? 11.853 25.778 -41.462 1.00 80.44 84 GLY A N 1
ATOM 626 C CA . GLY A 1 84 ? 12.361 27.150 -41.562 1.00 80.44 84 GLY A CA 1
ATOM 627 C C . GLY A 1 84 ? 11.418 28.189 -40.994 1.00 80.44 84 GLY A C 1
ATOM 628 O O . GLY A 1 84 ? 11.854 29.148 -40.360 1.00 80.44 84 GLY A O 1
ATOM 629 N N . ASN A 1 85 ? 10.117 27.952 -41.140 1.00 86.31 85 ASN A N 1
ATOM 630 C CA . ASN A 1 85 ? 9.075 28.874 -40.715 1.00 86.31 85 ASN A CA 1
ATOM 631 C C . ASN A 1 85 ? 8.359 28.416 -39.435 1.00 86.31 85 ASN A C 1
ATOM 633 O O . ASN A 1 85 ? 7.254 28.876 -39.150 1.00 86.31 85 ASN A O 1
ATOM 637 N N . LYS A 1 86 ? 8.988 27.562 -38.610 1.00 83.94 86 LYS A N 1
ATOM 638 C CA . LYS A 1 86 ? 8.395 27.014 -37.371 1.00 83.94 86 LYS A CA 1
ATOM 639 C C . LYS A 1 86 ? 7.759 28.077 -36.467 1.00 83.94 86 LYS A C 1
ATOM 641 O O . LYS A 1 86 ? 6.708 27.843 -35.885 1.00 83.94 86 LYS A O 1
ATOM 646 N N . HIS A 1 87 ? 8.385 29.253 -36.370 1.00 88.88 87 HIS A N 1
ATOM 647 C CA . HIS A 1 87 ? 7.892 30.357 -35.547 1.00 88.88 87 HIS A CA 1
ATOM 648 C C . HIS A 1 87 ? 6.639 31.002 -36.140 1.00 88.88 87 HIS A C 1
ATOM 650 O O . HIS A 1 87 ? 5.712 31.295 -35.398 1.00 88.88 87 HIS A O 1
ATOM 656 N N . LYS A 1 88 ? 6.586 31.158 -37.468 1.00 88.44 88 LYS A N 1
ATOM 657 C CA . LYS A 1 88 ? 5.418 31.690 -38.173 1.00 88.44 88 LYS A CA 1
ATOM 658 C C . LYS A 1 88 ? 4.209 30.778 -37.981 1.00 88.44 88 LYS A C 1
ATOM 660 O O . LYS A 1 88 ? 3.168 31.245 -37.545 1.00 88.44 88 LYS A O 1
ATOM 665 N N . TYR A 1 89 ? 4.369 29.478 -38.228 1.00 87.88 89 TYR A N 1
ATOM 666 C CA . TYR A 1 89 ? 3.266 28.525 -38.076 1.00 87.88 89 TYR A CA 1
ATOM 667 C C . TYR A 1 89 ? 2.800 28.376 -36.631 1.00 87.88 89 TYR A C 1
ATOM 669 O O . TYR A 1 89 ? 1.609 28.201 -36.390 1.00 87.88 89 TYR A O 1
ATOM 677 N N . LEU A 1 90 ? 3.719 28.461 -35.665 1.00 87.38 90 LEU A N 1
ATOM 678 C CA . LEU A 1 90 ? 3.345 28.464 -34.256 1.00 87.38 90 LEU A CA 1
ATOM 679 C C . LEU A 1 90 ? 2.487 29.691 -33.923 1.00 87.38 90 LEU A C 1
ATOM 681 O O . LEU A 1 90 ? 1.439 29.536 -33.303 1.00 87.38 90 LEU A O 1
ATOM 685 N N . SER A 1 91 ? 2.902 30.883 -34.359 1.00 88.81 91 SER A N 1
ATOM 686 C CA . SER A 1 91 ? 2.136 32.116 -34.151 1.00 88.81 91 SER A CA 1
ATOM 687 C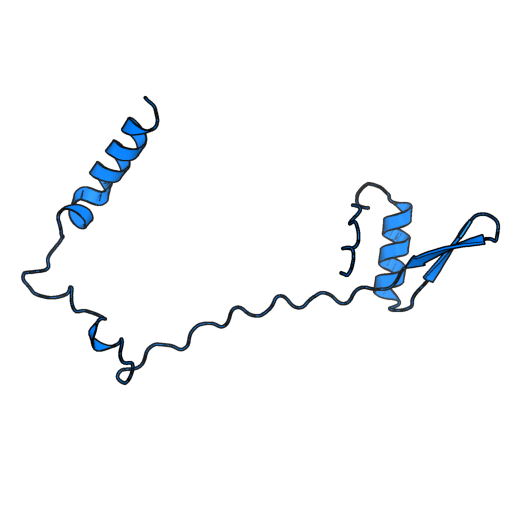 C . SER A 1 91 ? 0.764 32.061 -34.826 1.00 88.81 91 SER A C 1
ATOM 689 O O . SER A 1 91 ? -0.239 32.278 -34.152 1.00 88.81 91 SER A O 1
ATOM 691 N N . ASP A 1 92 ? 0.700 31.673 -36.104 1.00 86.12 92 ASP A N 1
ATOM 692 C CA . ASP A 1 92 ? -0.562 31.546 -36.847 1.00 86.12 92 ASP A CA 1
ATOM 693 C C . ASP A 1 92 ? -1.523 30.556 -36.159 1.00 86.12 92 ASP A C 1
ATOM 695 O O . ASP A 1 92 ? -2.728 30.801 -36.075 1.00 86.12 92 ASP A O 1
ATOM 699 N N . ALA A 1 93 ? -1.004 29.447 -35.617 1.00 86.88 93 ALA A N 1
ATOM 700 C CA . ALA A 1 93 ? -1.810 28.478 -34.882 1.00 86.88 93 ALA A CA 1
ATOM 701 C C . ALA A 1 93 ? -2.406 29.081 -33.601 1.00 86.88 93 ALA A C 1
ATOM 703 O O . ALA A 1 93 ? -3.605 28.917 -33.365 1.00 86.88 93 ALA A O 1
ATOM 704 N N . TYR A 1 94 ? -1.608 29.804 -32.808 1.00 85.19 94 TYR A N 1
ATOM 705 C CA . TYR A 1 94 ? -2.087 30.489 -31.601 1.00 85.19 94 TYR A CA 1
ATOM 706 C C . TYR A 1 94 ? -3.122 31.574 -31.921 1.00 85.19 94 TYR A C 1
ATOM 708 O O . TYR A 1 94 ? -4.161 31.627 -31.261 1.00 85.19 94 TYR A O 1
ATOM 716 N N . ASP A 1 95 ? -2.891 32.378 -32.959 1.00 86.00 95 ASP A N 1
ATOM 717 C CA . ASP A 1 95 ? -3.823 33.426 -33.385 1.00 86.00 95 ASP A CA 1
ATOM 718 C C . ASP A 1 95 ? -5.135 32.839 -33.928 1.00 86.00 95 ASP A C 1
ATOM 720 O O . ASP A 1 95 ? -6.215 33.375 -33.677 1.00 86.00 95 ASP A O 1
ATOM 724 N N . SER A 1 96 ? -5.069 31.704 -34.632 1.00 75.88 96 SER A N 1
ATOM 725 C CA . SER A 1 96 ? -6.257 31.005 -35.140 1.00 75.88 96 SER A CA 1
ATOM 726 C C . SER A 1 96 ? -7.091 30.318 -34.051 1.00 75.88 96 SER A C 1
ATOM 728 O O . SER A 1 96 ? -8.287 30.129 -34.252 1.00 75.88 96 SE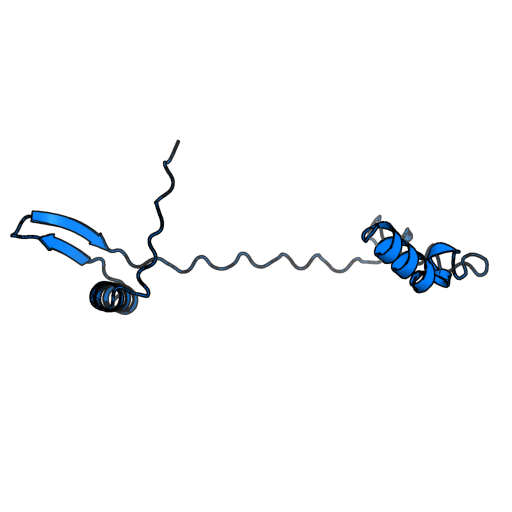R A O 1
ATOM 730 N N . THR A 1 97 ? -6.499 29.960 -32.903 1.00 71.69 97 THR A N 1
ATOM 731 C CA . THR A 1 97 ? -7.216 29.321 -31.777 1.00 71.69 97 THR A CA 1
ATOM 732 C C . THR A 1 97 ? -7.853 30.311 -30.803 1.00 71.69 97 THR A C 1
ATOM 734 O O . THR A 1 97 ? -8.654 29.893 -29.971 1.00 71.69 97 THR A O 1
ATOM 737 N N . HIS A 1 98 ? -7.511 31.599 -30.888 1.00 62.03 98 HIS A N 1
ATOM 738 C CA . HIS A 1 98 ? -8.019 32.654 -29.998 1.00 62.03 98 HIS A CA 1
ATOM 739 C C . HIS A 1 98 ? -8.945 33.659 -30.713 1.00 62.03 98 HIS A C 1
ATOM 741 O O . HIS A 1 98 ? -9.163 34.765 -30.215 1.00 62.03 98 HIS A O 1
ATOM 747 N N . LYS A 1 99 ? -9.506 33.267 -31.862 1.00 53.34 99 LYS A N 1
ATOM 748 C CA . LYS A 1 99 ? -10.663 33.905 -32.506 1.00 53.34 99 LYS A CA 1
ATOM 749 C C . LYS A 1 99 ? -11.902 33.039 -32.329 1.00 53.34 99 LYS A C 1
ATOM 751 O O . LYS A 1 99 ? -12.987 33.639 -32.179 1.00 53.34 99 LYS A O 1
#

Radius of gyration: 28.81 Å; chains: 1; bounding box: 41×43×72 Å